Protein AF-A0A173S8C6-F1 (afdb_monomer)

Nearest PDB structures (foldseek):
  5m5c-assembly1_C  TM=3.390E-01  e=3.902E+00  Homo sapiens
  8bf4-assembly2_C  TM=3.052E-01  e=7.849E+00  Mus musculus

Radius of gyration: 13.94 Å; Cα contacts (8 Å, |Δi|>4): 113; chains: 1; bounding box: 47×26×24 Å

pLDDT: mean 76.19, std 19.08, range [35.97, 91.38]

Solvent-accessible surface area (backbone atoms only — not comparable to full-atom values): 4371 Å² total; per-residue (Å²): 132,89,76,80,74,75,76,76,72,76,81,72,66,58,62,43,73,57,97,42,29,38,25,45,52,87,70,48,78,33,86,51,72,48,50,85,64,37,71,42,68,86,49,72,49,59,30,81,89,77,73,44,73,41,67,58,41,28,51,62,50,37,77,52,82,81,80,126

Mean predicted aligned error: 9.4 Å

InterPro domains:
  IPR025957 Cysteine-rich KTR [PF14205] (21-63)

Structure (mmCIF, N/CA/C/O backbone):
data_AF-A0A173S8C6-F1
#
_entry.id   AF-A0A173S8C6-F1
#
loop_
_atom_site.group_PDB
_atom_site.id
_atom_site.type_symbol
_atom_site.label_atom_id
_atom_site.label_alt_id
_atom_site.label_comp_id
_atom_site.label_asym_id
_atom_sit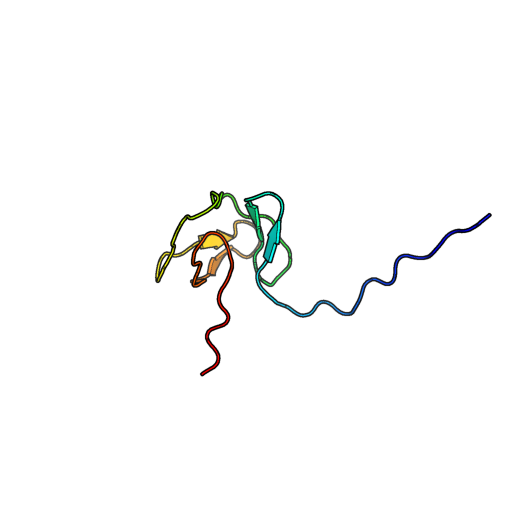e.label_entity_id
_atom_site.label_seq_id
_atom_site.pdbx_PDB_ins_code
_atom_site.Cartn_x
_atom_site.Cartn_y
_atom_site.Cartn_z
_atom_site.occupancy
_atom_site.B_iso_or_equiv
_atom_site.auth_seq_id
_atom_site.auth_comp_id
_atom_site.auth_asym_id
_atom_site.auth_atom_id
_atom_site.pdbx_PDB_model_num
ATOM 1 N N . MET A 1 1 ? 36.863 6.203 9.784 1.00 36.44 1 MET A N 1
ATOM 2 C CA . MET A 1 1 ? 35.703 6.695 9.013 1.00 36.44 1 MET A CA 1
ATOM 3 C C . MET A 1 1 ? 34.660 5.598 9.015 1.00 36.44 1 MET A C 1
ATOM 5 O O . MET A 1 1 ? 34.876 4.554 8.411 1.00 36.44 1 MET A O 1
ATOM 9 N N . CYS A 1 2 ? 33.607 5.794 9.801 1.00 35.97 2 CYS A N 1
ATOM 10 C CA . CYS A 1 2 ? 32.511 4.851 9.953 1.00 35.97 2 CYS A CA 1
ATOM 11 C C . CYS A 1 2 ? 31.744 4.771 8.632 1.00 35.97 2 CYS A C 1
ATOM 13 O O . CYS A 1 2 ? 31.086 5.729 8.242 1.00 35.97 2 CYS A O 1
ATOM 15 N N . THR A 1 3 ? 31.844 3.648 7.932 1.00 46.06 3 THR A N 1
ATOM 16 C CA . THR A 1 3 ? 30.829 3.270 6.948 1.00 46.06 3 THR A CA 1
ATOM 17 C C . THR A 1 3 ? 30.056 2.131 7.575 1.00 46.06 3 THR A C 1
ATOM 19 O O . THR A 1 3 ? 30.336 0.953 7.367 1.00 46.06 3 THR A O 1
ATOM 22 N N . GLU A 1 4 ? 29.121 2.506 8.446 1.00 43.91 4 GLU A N 1
ATOM 23 C CA . GLU A 1 4 ? 28.096 1.590 8.917 1.00 43.91 4 GLU A CA 1
ATOM 24 C C . GLU A 1 4 ? 27.315 1.151 7.684 1.00 43.91 4 GLU A C 1
ATOM 26 O O . GLU A 1 4 ? 26.485 1.868 7.124 1.00 43.91 4 GLU A O 1
ATOM 31 N N . ARG A 1 5 ? 27.689 -0.031 7.200 1.00 41.00 5 ARG A N 1
ATOM 32 C CA . ARG A 1 5 ? 26.962 -0.817 6.221 1.00 41.00 5 ARG A CA 1
ATOM 33 C C . ARG A 1 5 ? 25.601 -1.051 6.856 1.00 41.00 5 ARG A C 1
ATOM 35 O O . ARG A 1 5 ? 25.470 -1.946 7.683 1.00 41.00 5 ARG A O 1
ATOM 42 N N . LEU A 1 6 ? 24.638 -0.180 6.547 1.00 45.62 6 LEU A N 1
ATOM 43 C CA . LEU A 1 6 ? 23.260 -0.319 6.994 1.00 45.62 6 LEU A CA 1
ATOM 44 C C . LEU A 1 6 ? 22.835 -1.736 6.627 1.00 45.62 6 LEU A C 1
ATOM 46 O O . LEU A 1 6 ? 22.676 -2.073 5.451 1.00 45.62 6 LEU A O 1
ATOM 50 N N . GLN A 1 7 ? 22.763 -2.572 7.66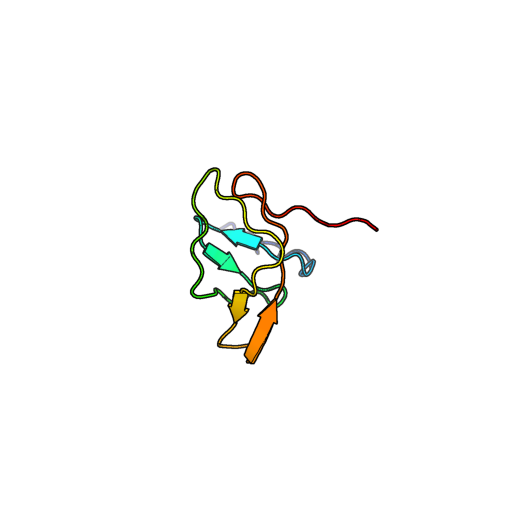1 1.00 41.09 7 GLN A N 1
ATOM 51 C CA . GLN A 1 7 ? 22.162 -3.886 7.654 1.00 41.09 7 GLN A CA 1
ATOM 52 C C . GLN A 1 7 ? 20.868 -3.727 6.855 1.00 41.09 7 GLN A C 1
ATOM 54 O O . GLN A 1 7 ? 19.984 -2.986 7.275 1.00 41.09 7 GLN A O 1
ATOM 59 N N . THR A 1 8 ? 20.764 -4.322 5.670 1.00 46.88 8 THR A N 1
ATOM 60 C CA . THR A 1 8 ? 19.450 -4.545 5.073 1.00 46.88 8 THR A CA 1
ATOM 61 C C . THR A 1 8 ? 18.925 -5.768 5.808 1.00 46.88 8 THR A C 1
ATOM 63 O O . THR A 1 8 ? 19.381 -6.876 5.514 1.00 46.88 8 THR A O 1
ATOM 66 N N . PRO A 1 9 ? 18.064 -5.628 6.837 1.00 40.97 9 PRO A N 1
ATOM 67 C CA . PRO A 1 9 ? 17.429 -6.802 7.387 1.00 40.97 9 PRO A CA 1
ATOM 68 C C . PRO A 1 9 ? 16.622 -7.427 6.253 1.00 40.97 9 PRO A C 1
ATOM 70 O O . PRO A 1 9 ? 15.865 -6.755 5.552 1.00 40.97 9 PRO A O 1
ATOM 73 N N . VAL A 1 10 ? 16.893 -8.711 6.047 1.00 40.50 10 VAL A N 1
ATOM 74 C CA . VAL A 1 10 ? 16.113 -9.693 5.299 1.00 40.50 10 VAL A CA 1
ATOM 75 C C . VAL A 1 10 ? 14.685 -9.191 5.089 1.00 40.50 10 VAL A C 1
ATOM 77 O O . VAL A 1 10 ? 13.958 -8.996 6.059 1.00 40.50 10 VAL A O 1
ATOM 80 N N . ILE A 1 11 ? 14.320 -8.935 3.830 1.00 45.12 11 ILE A N 1
ATOM 81 C CA . ILE A 1 11 ? 13.026 -8.389 3.405 1.00 45.12 11 ILE A CA 1
ATOM 82 C C . ILE A 1 11 ? 11.908 -9.287 3.954 1.00 45.12 11 ILE A C 1
ATOM 84 O O . ILE A 1 11 ? 11.499 -10.259 3.317 1.00 45.12 11 ILE A O 1
ATOM 88 N N . GLN A 1 12 ? 11.409 -8.974 5.149 1.00 41.72 12 GLN A N 1
ATOM 89 C CA . GLN A 1 12 ? 10.103 -9.420 5.599 1.00 41.72 12 GLN A CA 1
ATOM 90 C C . GLN A 1 12 ? 9.109 -8.756 4.647 1.00 41.72 12 GLN A C 1
ATOM 92 O O . GLN A 1 12 ? 9.000 -7.532 4.595 1.00 41.72 12 GLN A O 1
ATOM 97 N N . ARG A 1 13 ? 8.472 -9.574 3.803 1.00 49.88 13 ARG A N 1
ATOM 98 C CA . ARG A 1 13 ? 7.533 -9.180 2.741 1.00 49.88 13 ARG A CA 1
ATOM 99 C C . ARG A 1 13 ? 6.209 -8.679 3.329 1.00 49.88 13 ARG A C 1
ATOM 101 O O . ARG A 1 13 ? 5.150 -9.209 3.007 1.00 49.88 13 ARG A O 1
ATOM 108 N N . ASN A 1 14 ? 6.272 -7.668 4.183 1.00 57.50 14 ASN A N 1
ATOM 109 C CA . ASN A 1 14 ? 5.107 -7.004 4.733 1.00 57.50 14 ASN A CA 1
ATOM 110 C C . ASN A 1 14 ? 4.825 -5.774 3.876 1.00 57.50 14 ASN A C 1
ATOM 112 O O . ASN A 1 14 ? 5.702 -4.948 3.621 1.00 57.50 14 ASN A O 1
ATOM 116 N N . ASN A 1 15 ? 3.594 -5.678 3.378 1.00 68.31 15 ASN A N 1
ATOM 117 C CA . ASN A 1 15 ? 3.102 -4.475 2.717 1.00 68.31 15 ASN A CA 1
ATOM 118 C C . ASN A 1 15 ? 3.385 -3.285 3.650 1.00 68.31 15 ASN A C 1
ATOM 120 O O . ASN A 1 15 ? 3.193 -3.398 4.861 1.00 68.31 15 ASN A O 1
ATOM 124 N N . MET A 1 16 ? 3.833 -2.156 3.106 1.00 82.44 16 MET A N 1
ATOM 125 C CA . MET A 1 16 ? 4.313 -1.037 3.921 1.00 82.44 16 MET A CA 1
ATOM 126 C C . MET A 1 16 ? 3.660 0.269 3.477 1.00 82.44 16 MET A C 1
ATOM 128 O O . MET A 1 16 ? 3.444 0.487 2.288 1.00 82.44 16 MET A O 1
ATOM 132 N N . ILE A 1 17 ? 3.362 1.161 4.422 1.00 85.62 17 ILE A N 1
ATOM 133 C CA . ILE A 1 17 ? 2.994 2.549 4.123 1.00 85.62 17 ILE A CA 1
ATOM 134 C C . ILE A 1 17 ? 4.171 3.431 4.534 1.00 85.62 17 ILE A C 1
ATOM 136 O O . ILE A 1 17 ? 4.502 3.500 5.713 1.00 85.62 17 ILE A O 1
ATOM 140 N N . VAL A 1 18 ? 4.796 4.115 3.574 1.00 84.88 18 VAL A N 1
ATOM 141 C CA . VAL A 1 18 ? 5.926 5.028 3.824 1.00 84.88 18 VAL A CA 1
ATOM 142 C C . VAL A 1 18 ? 5.544 6.420 3.363 1.00 84.88 18 VAL A C 1
ATOM 144 O O . VAL A 1 18 ? 5.182 6.607 2.203 1.00 84.88 18 VAL A O 1
ATOM 147 N N . ASN A 1 19 ? 5.619 7.409 4.257 1.00 86.25 19 ASN A N 1
ATOM 148 C CA . ASN A 1 19 ? 5.259 8.804 3.963 1.00 86.25 19 ASN A CA 1
ATOM 149 C C . ASN A 1 19 ? 3.865 8.943 3.317 1.00 86.25 19 ASN A C 1
ATOM 151 O O . ASN A 1 19 ? 3.667 9.737 2.398 1.00 86.25 19 ASN A O 1
ATOM 155 N N . GLY A 1 20 ? 2.907 8.123 3.766 1.00 87.56 20 GLY A N 1
ATOM 156 C CA . GLY A 1 20 ? 1.549 8.081 3.220 1.00 87.56 20 GLY A CA 1
ATOM 157 C C . GLY A 1 20 ? 1.435 7.426 1.841 1.00 87.56 20 GLY A C 1
ATOM 158 O O . GLY A 1 20 ? 0.398 7.544 1.208 1.00 87.56 20 GLY A O 1
ATOM 159 N N . TRP A 1 21 ? 2.462 6.741 1.339 1.00 89.56 21 TRP A N 1
ATOM 160 C CA . TRP A 1 21 ? 2.394 5.971 0.096 1.00 89.56 21 TRP A CA 1
ATOM 161 C C . TRP A 1 21 ? 2.368 4.485 0.388 1.00 89.56 21 TRP A C 1
ATOM 163 O O . TRP A 1 21 ? 3.178 4.000 1.174 1.00 89.56 21 TRP A O 1
ATOM 173 N N . TYR A 1 22 ? 1.480 3.756 -0.282 1.00 88.94 22 TYR A N 1
ATOM 174 C CA . TYR A 1 22 ? 1.449 2.306 -0.171 1.00 88.94 22 TYR A CA 1
ATOM 175 C C . TYR A 1 22 ? 2.532 1.659 -1.045 1.00 88.94 22 TYR A C 1
ATOM 177 O O . TYR A 1 22 ? 2.641 1.940 -2.245 1.00 88.94 22 TYR A O 1
ATOM 185 N N . TYR A 1 23 ? 3.295 0.753 -0.446 1.00 90.12 23 TYR A N 1
ATOM 186 C CA . TYR A 1 23 ? 4.285 -0.100 -1.084 1.00 90.12 23 TYR A CA 1
ATOM 187 C C . TYR A 1 23 ? 3.767 -1.536 -1.100 1.00 90.12 23 TYR A C 1
ATOM 189 O O . TYR A 1 23 ? 3.330 -2.078 -0.083 1.00 90.12 23 TYR A O 1
ATOM 197 N N . CYS A 1 24 ? 3.816 -2.158 -2.276 1.00 88.19 24 CYS A N 1
ATOM 198 C CA . CYS A 1 24 ? 3.437 -3.560 -2.430 1.00 88.19 24 CYS A CA 1
ATOM 199 C C . CYS A 1 24 ? 4.410 -4.483 -1.661 1.00 88.19 24 CYS A C 1
ATOM 201 O O . CYS A 1 24 ? 5.535 -4.066 -1.384 1.00 88.19 24 CYS A O 1
ATOM 203 N N . PRO A 1 25 ? 4.047 -5.748 -1.376 1.00 84.81 25 PRO A N 1
ATOM 204 C CA . PRO A 1 25 ? 4.923 -6.682 -0.648 1.00 84.81 25 PRO A CA 1
ATOM 205 C C . PRO A 1 25 ? 6.247 -6.994 -1.359 1.00 84.81 25 PRO A C 1
ATOM 207 O O . PRO A 1 25 ? 7.165 -7.535 -0.751 1.00 84.81 25 PRO A O 1
ATOM 210 N N . ALA A 1 26 ? 6.355 -6.666 -2.651 1.00 83.88 26 ALA A N 1
ATOM 211 C CA . ALA A 1 26 ? 7.605 -6.740 -3.404 1.00 83.88 26 ALA A CA 1
ATOM 212 C C . ALA A 1 26 ? 8.500 -5.493 -3.234 1.00 83.88 26 ALA A C 1
ATOM 214 O O . ALA A 1 26 ? 9.575 -5.4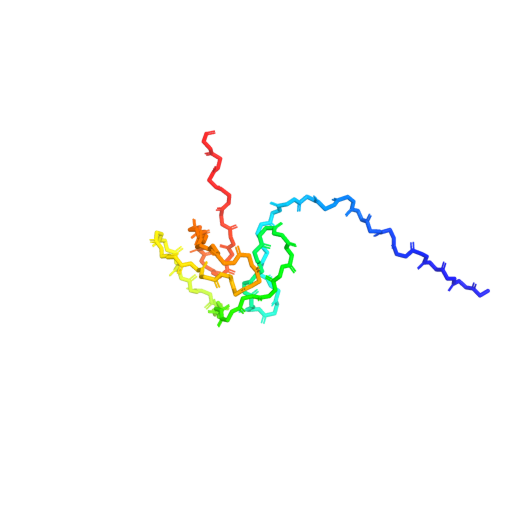39 -3.817 1.00 83.88 26 ALA A O 1
ATOM 215 N N . GLY A 1 27 ? 8.062 -4.479 -2.480 1.00 84.25 27 GLY A N 1
ATOM 216 C CA . GLY A 1 27 ? 8.821 -3.256 -2.208 1.00 84.25 27 GLY A CA 1
ATOM 217 C C . GLY A 1 27 ? 8.635 -2.123 -3.224 1.00 84.25 27 GLY A C 1
ATOM 218 O O . GLY A 1 27 ? 9.311 -1.105 -3.125 1.00 84.25 27 GLY A O 1
ATOM 219 N N . HIS A 1 28 ? 7.718 -2.240 -4.192 1.00 88.50 28 HIS A N 1
ATOM 220 C CA . HIS A 1 28 ? 7.460 -1.161 -5.157 1.00 88.50 28 HIS A CA 1
ATOM 221 C C . HIS A 1 28 ? 6.438 -0.153 -4.638 1.00 88.50 28 HIS A C 1
ATOM 223 O O . HIS A 1 28 ? 5.361 -0.541 -4.173 1.00 88.50 28 HIS A O 1
ATOM 229 N N . LYS A 1 29 ? 6.738 1.136 -4.825 1.00 87.81 29 LYS A N 1
ATOM 230 C CA . LYS A 1 29 ? 5.799 2.235 -4.592 1.00 87.81 29 LYS A CA 1
ATOM 231 C C . LYS A 1 29 ? 4.608 2.121 -5.544 1.00 87.81 29 LYS A C 1
ATOM 233 O O . LYS A 1 29 ? 4.779 1.999 -6.758 1.00 87.81 29 LYS A O 1
ATOM 238 N N . THR A 1 30 ? 3.399 2.184 -5.003 1.00 88.94 30 THR A N 1
ATOM 239 C CA . THR A 1 30 ? 2.167 2.240 -5.801 1.00 88.94 30 THR A CA 1
ATOM 240 C C . THR A 1 30 ? 1.693 3.681 -5.989 1.00 88.94 30 THR A C 1
ATOM 242 O O . THR A 1 30 ? 2.181 4.606 -5.341 1.00 88.94 30 THR A O 1
ATOM 245 N N . GLY A 1 31 ? 0.729 3.877 -6.893 1.00 86.94 31 GLY A N 1
ATOM 246 C CA . GLY A 1 31 ? 0.078 5.175 -7.092 1.00 86.94 31 GLY A CA 1
ATOM 247 C C . GLY A 1 31 ? -0.942 5.530 -6.007 1.00 86.94 31 GLY A C 1
ATOM 248 O O . GLY A 1 31 ? -1.492 6.625 -6.047 1.00 86.94 31 GLY A O 1
ATOM 249 N N . GLN A 1 32 ? -1.203 4.629 -5.053 1.00 88.94 32 GLN A N 1
ATOM 250 C CA . GLN A 1 32 ? -2.175 4.866 -3.995 1.00 88.94 32 GLN A CA 1
ATOM 251 C C . GLN A 1 32 ? -1.524 5.606 -2.824 1.00 88.94 32 GLN A C 1
ATOM 253 O O . GLN A 1 32 ? -0.598 5.101 -2.177 1.00 88.94 32 GLN A O 1
ATOM 258 N N . ARG A 1 33 ? -2.058 6.793 -2.533 1.00 91.00 33 ARG A N 1
ATOM 259 C CA . ARG A 1 33 ? -1.767 7.541 -1.311 1.00 91.00 33 ARG A CA 1
ATOM 260 C C . ARG A 1 33 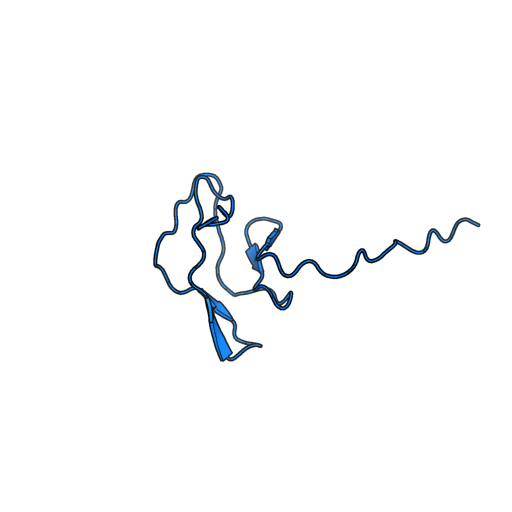? -2.767 7.146 -0.223 1.00 91.00 33 ARG A C 1
ATOM 262 O O . ARG A 1 33 ? -3.948 6.953 -0.505 1.00 91.00 33 ARG A O 1
ATOM 269 N N . ILE A 1 34 ? -2.272 7.011 0.997 1.00 89.38 34 ILE A N 1
ATOM 270 C CA . ILE A 1 34 ? -3.013 6.701 2.213 1.00 89.38 34 ILE A CA 1
ATOM 271 C C . ILE A 1 34 ? -2.870 7.900 3.143 1.00 89.38 34 ILE A C 1
ATOM 273 O O . ILE A 1 34 ? -1.756 8.246 3.549 1.00 89.38 34 ILE A O 1
ATOM 277 N N . GLU A 1 35 ? -3.981 8.555 3.460 1.00 88.88 35 GLU A N 1
ATOM 278 C CA . GLU A 1 35 ? -3.973 9.659 4.414 1.00 88.88 35 GLU A CA 1
ATOM 279 C C . GLU A 1 35 ? -4.009 9.143 5.853 1.00 88.88 35 GLU A C 1
ATOM 281 O O . GLU A 1 35 ? -4.379 7.997 6.134 1.00 88.88 35 GLU A O 1
ATOM 286 N N . LYS A 1 36 ? -3.610 10.009 6.790 1.00 82.25 36 LYS A N 1
ATOM 2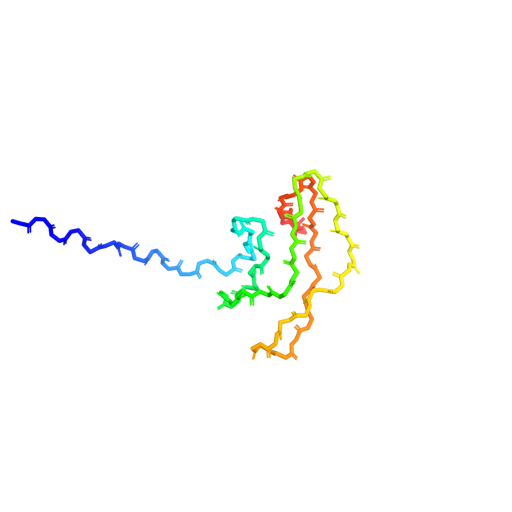87 C CA . LYS A 1 36 ? -3.756 9.720 8.219 1.00 82.25 36 LYS A CA 1
ATOM 288 C C . LYS A 1 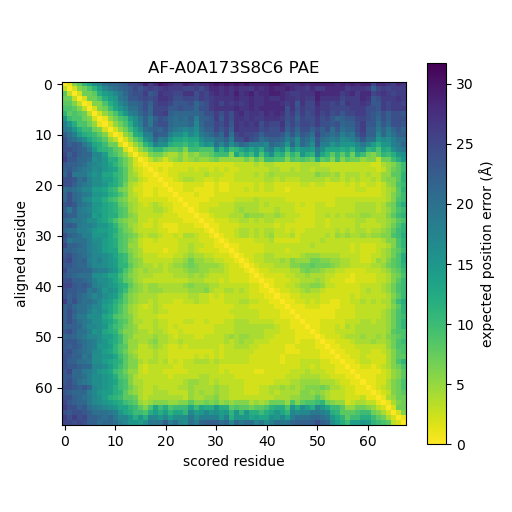36 ? -5.244 9.502 8.510 1.00 82.25 36 LYS A C 1
ATOM 290 O O . LYS A 1 36 ? -6.074 10.244 7.997 1.00 82.25 36 LYS A O 1
ATOM 295 N N . ASN A 1 37 ? -5.570 8.487 9.307 1.00 87.12 37 ASN A N 1
ATOM 296 C CA . ASN A 1 37 ? -6.944 8.115 9.671 1.00 87.12 37 ASN A CA 1
ATOM 297 C C . ASN A 1 37 ? -7.822 7.582 8.515 1.00 87.12 37 ASN A C 1
ATOM 299 O O . ASN A 1 37 ? -9.019 7.384 8.696 1.00 87.12 37 ASN A O 1
ATOM 303 N N . SER A 1 38 ? -7.253 7.321 7.331 1.00 86.81 38 SER A N 1
ATOM 304 C CA . SER A 1 38 ? -7.985 6.648 6.251 1.00 86.81 38 SER A CA 1
ATOM 305 C C . SER A 1 38 ? -8.181 5.163 6.544 1.00 86.81 38 SER A C 1
ATOM 307 O O . SER A 1 38 ? -7.260 4.484 7.009 1.00 86.81 38 SER A O 1
ATOM 309 N N . ASN A 1 39 ? -9.358 4.654 6.184 1.00 89.75 39 ASN A N 1
ATOM 310 C CA . ASN A 1 39 ? -9.699 3.238 6.248 1.00 89.75 39 ASN A CA 1
ATOM 311 C C . ASN A 1 39 ? -9.894 2.700 4.827 1.00 89.75 39 ASN A C 1
ATOM 313 O O . ASN A 1 39 ? -10.621 3.292 4.032 1.00 89.75 39 ASN A O 1
ATOM 317 N N . ILE A 1 40 ? -9.230 1.592 4.507 1.00 88.00 40 ILE A N 1
ATOM 318 C CA . ILE A 1 40 ? -9.362 0.888 3.232 1.00 88.00 40 ILE A CA 1
ATOM 319 C C . ILE A 1 40 ? -9.523 -0.592 3.542 1.00 88.00 40 ILE A C 1
ATOM 321 O O . ILE A 1 40 ? -8.620 -1.226 4.085 1.00 88.00 40 ILE A O 1
ATOM 325 N N . GLU A 1 41 ? -10.668 -1.147 3.175 1.00 87.62 41 GLU A N 1
ATOM 326 C CA . GLU A 1 41 ? -10.971 -2.562 3.342 1.00 87.62 41 GLU A CA 1
ATOM 327 C C . GLU A 1 41 ? -11.513 -3.100 2.025 1.00 87.62 41 GLU A C 1
ATOM 329 O O . GLU A 1 41 ? -12.338 -2.459 1.381 1.00 87.62 41 GLU A O 1
ATOM 334 N N . ASN A 1 42 ? -11.024 -4.269 1.611 1.00 85.88 42 ASN A N 1
ATOM 335 C CA . ASN A 1 42 ? -11.462 -4.958 0.396 1.00 85.88 42 ASN A CA 1
ATOM 336 C C . ASN A 1 42 ? -11.326 -4.152 -0.921 1.00 85.88 42 ASN A C 1
ATOM 338 O O . ASN A 1 42 ? -11.871 -4.546 -1.950 1.00 85.88 42 ASN A O 1
ATOM 342 N N . THR A 1 43 ? -10.560 -3.057 -0.918 1.00 87.62 43 THR A N 1
ATOM 343 C CA . THR A 1 43 ? -10.278 -2.250 -2.113 1.00 87.62 43 THR A CA 1
ATOM 344 C C . THR A 1 43 ? -8.963 -2.690 -2.761 1.00 87.62 43 THR A C 1
ATOM 346 O O . THR A 1 43 ? -7.932 -2.741 -2.080 1.00 87.62 43 THR A O 1
ATOM 349 N N . PRO A 1 44 ? -8.945 -2.967 -4.077 1.00 90.06 44 PRO A N 1
ATOM 350 C CA . PRO A 1 44 ? -7.723 -3.339 -4.774 1.00 90.06 44 PRO A CA 1
ATOM 351 C C . PRO A 1 44 ? -6.776 -2.144 -4.932 1.00 90.06 44 PRO A C 1
ATOM 353 O O . PRO A 1 44 ? -7.110 -1.142 -5.561 1.00 90.06 44 PRO A O 1
ATOM 356 N N . ILE A 1 45 ? -5.541 -2.288 -4.453 1.00 90.00 45 ILE A N 1
ATOM 357 C CA . ILE A 1 45 ? -4.424 -1.399 -4.777 1.00 90.00 45 ILE A CA 1
ATOM 358 C C . ILE A 1 45 ? -3.585 -2.038 -5.881 1.00 90.00 45 ILE A C 1
ATOM 360 O O . ILE A 1 45 ? -2.952 -3.082 -5.694 1.00 90.00 45 ILE A O 1
ATOM 364 N N . TRP A 1 46 ? -3.559 -1.392 -7.046 1.00 91.00 46 TRP A N 1
ATOM 365 C CA . TRP A 1 46 ? -2.800 -1.864 -8.200 1.00 91.00 46 TRP A CA 1
ATOM 366 C C . TRP A 1 46 ? -1.320 -1.473 -8.128 1.00 91.00 46 TRP A C 1
ATOM 368 O O . TRP A 1 46 ? -0.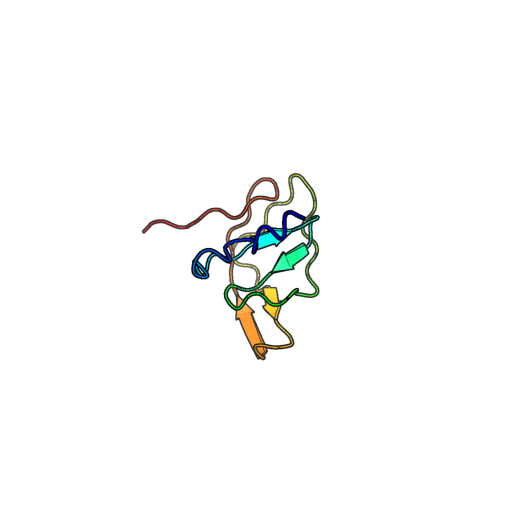966 -0.302 -7.957 1.00 91.00 46 TRP A O 1
ATOM 378 N N . CYS A 1 47 ? -0.435 -2.446 -8.344 1.00 90.56 47 CYS A N 1
ATOM 379 C CA . CYS A 1 47 ? 0.989 -2.201 -8.546 1.00 90.56 47 CYS A CA 1
ATOM 380 C C . CYS A 1 47 ? 1.334 -2.263 -10.040 1.00 90.56 47 CYS A C 1
ATOM 382 O O . CYS A 1 47 ? 1.236 -3.325 -10.656 1.00 90.56 47 CYS A O 1
ATOM 384 N N . LYS A 1 48 ? 1.809 -1.147 -10.614 1.00 89.38 48 LYS A N 1
ATOM 385 C CA . LYS A 1 48 ? 2.230 -1.076 -12.028 1.00 89.38 48 LYS A CA 1
ATOM 386 C C . LYS A 1 48 ? 3.413 -2.000 -12.348 1.00 89.38 48 LYS A C 1
ATOM 388 O O . LYS A 1 48 ? 3.441 -2.580 -13.427 1.00 89.38 48 LYS A O 1
ATOM 393 N N . HIS A 1 49 ? 4.350 -2.167 -11.410 1.00 89.38 49 HIS A N 1
ATOM 394 C CA . HIS A 1 49 ? 5.533 -3.020 -11.587 1.00 89.38 49 HIS A CA 1
ATOM 395 C C . HIS A 1 49 ? 5.182 -4.509 -11.541 1.00 89.38 49 HIS A C 1
ATOM 397 O O . HIS A 1 49 ? 5.616 -5.277 -12.391 1.00 89.38 49 HIS A O 1
ATOM 403 N N . CYS A 1 50 ? 4.358 -4.915 -10.571 1.00 88.06 50 CYS A N 1
ATOM 404 C CA . CYS A 1 50 ? 3.961 -6.314 -10.406 1.00 88.06 50 CYS A CA 1
ATOM 405 C C . CYS A 1 50 ? 2.803 -6.725 -11.324 1.00 88.06 50 CYS A C 1
ATOM 407 O O . CYS A 1 50 ? 2.507 -7.912 -11.406 1.00 88.06 50 CYS A O 1
ATOM 409 N N . LYS A 1 51 ? 2.122 -5.757 -11.959 1.00 91.38 51 LYS A N 1
ATOM 410 C CA . LYS A 1 51 ? 0.905 -5.962 -12.763 1.00 91.38 51 LYS A CA 1
ATOM 411 C C . LYS A 1 51 ? -0.140 -6.813 -12.022 1.00 91.38 51 LYS A C 1
ATOM 413 O O . LYS A 1 51 ? -0.751 -7.711 -12.594 1.00 91.38 51 LYS A O 1
ATOM 418 N N . LYS A 1 52 ? -0.298 -6.551 -10.719 1.00 89.94 52 LYS A N 1
ATOM 419 C CA . LYS A 1 52 ? -1.170 -7.301 -9.808 1.00 89.94 52 LYS A CA 1
ATOM 420 C C . LYS A 1 52 ? -1.881 -6.360 -8.836 1.00 89.94 52 LYS A C 1
ATOM 422 O O . LYS A 1 52 ? -1.304 -5.360 -8.397 1.00 89.94 52 LYS A O 1
ATOM 427 N N . ALA A 1 53 ? -3.116 -6.718 -8.488 1.00 89.44 53 ALA A N 1
ATOM 428 C CA . ALA A 1 53 ? -3.892 -6.084 -7.431 1.00 89.44 53 ALA A CA 1
ATOM 429 C C . ALA A 1 53 ? -3.587 -6.722 -6.067 1.00 89.44 53 ALA A C 1
ATOM 431 O O . ALA A 1 53 ? -3.537 -7.948 -5.936 1.00 89.44 53 ALA A O 1
ATOM 432 N N . TYR A 1 54 ? -3.411 -5.881 -5.054 1.00 88.50 54 TYR A N 1
ATOM 433 C CA . TYR A 1 54 ? -3.295 -6.278 -3.655 1.00 88.50 54 TYR A CA 1
ATOM 434 C C . TYR A 1 54 ? -4.503 -5.757 -2.885 1.00 88.50 54 TYR A C 1
ATOM 436 O O . TYR A 1 54 ? -4.940 -4.642 -3.138 1.00 88.50 54 TYR A O 1
ATOM 444 N N . TYR A 1 55 ? -5.001 -6.533 -1.928 1.00 89.00 55 TYR A N 1
ATOM 445 C CA . TYR A 1 55 ? -6.160 -6.170 -1.108 1.00 89.00 55 TYR A CA 1
ATOM 446 C C . TYR A 1 55 ? -5.724 -6.001 0.353 1.00 89.00 55 TYR A C 1
ATOM 448 O O . TYR A 1 55 ? -5.972 -6.887 1.171 1.00 89.00 55 TYR A O 1
ATOM 456 N N . PRO A 1 56 ? -4.970 -4.938 0.688 1.00 86.81 56 PRO A N 1
ATOM 457 C CA . PRO A 1 56 ? -4.578 -4.698 2.067 1.00 86.81 56 PRO A CA 1
ATOM 458 C C . PRO A 1 56 ? -5.782 -4.252 2.899 1.00 86.81 56 PRO A C 1
ATOM 460 O O . PRO A 1 56 ? -6.678 -3.570 2.403 1.00 86.81 56 PRO A O 1
ATOM 463 N N . VAL A 1 57 ? -5.754 -4.586 4.186 1.00 89.62 57 VAL A N 1
ATOM 464 C CA . VAL A 1 57 ? -6.639 -3.984 5.184 1.00 89.62 57 VAL A CA 1
ATOM 465 C C . VAL A 1 57 ? -5.865 -2.858 5.847 1.00 89.62 57 VAL A C 1
ATOM 467 O O . VAL A 1 57 ? -4.846 -3.089 6.498 1.00 89.62 57 VAL A O 1
ATOM 470 N N . ILE A 1 58 ? -6.322 -1.630 5.647 1.00 89.00 58 ILE A N 1
ATOM 471 C CA . ILE A 1 58 ? -5.732 -0.425 6.221 1.00 89.00 58 ILE A CA 1
ATOM 472 C C . ILE A 1 58 ? -6.765 0.177 7.160 1.00 89.00 58 ILE A C 1
ATOM 474 O O . ILE A 1 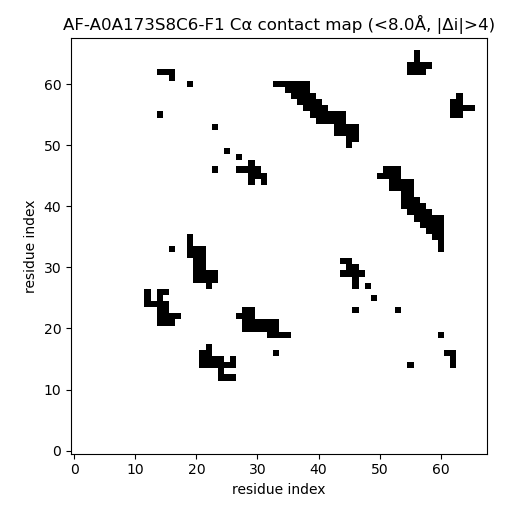58 ? -7.874 0.490 6.734 1.00 89.00 58 ILE A O 1
ATOM 478 N N . LYS A 1 59 ? -6.395 0.351 8.428 1.00 88.81 59 LYS A N 1
ATOM 479 C CA . LYS A 1 59 ? -7.200 1.067 9.419 1.00 88.81 59 LYS A CA 1
ATOM 480 C C . LYS A 1 59 ? -6.376 2.173 10.054 1.00 88.81 59 LYS A C 1
ATOM 482 O O . LYS A 1 59 ? -5.204 1.961 10.364 1.00 88.81 59 LYS A O 1
ATOM 487 N N . ASP A 1 60 ? -6.971 3.345 10.215 1.00 86.75 60 ASP A N 1
ATOM 488 C CA . ASP A 1 60 ? -6.322 4.536 10.771 1.00 86.75 60 ASP A CA 1
ATOM 489 C C . ASP A 1 60 ? -4.998 4.907 10.064 1.00 86.75 60 ASP A C 1
ATOM 491 O O . ASP A 1 60 ? -4.034 5.371 10.677 1.00 86.75 60 ASP A O 1
ATOM 495 N N . GLY A 1 61 ? -4.913 4.661 8.752 1.00 83.56 61 GLY A N 1
ATOM 496 C CA . GLY A 1 61 ? -3.693 4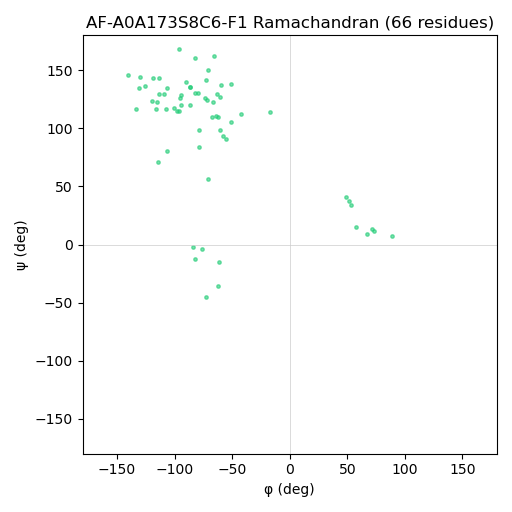.861 7.963 1.00 83.56 61 GLY A CA 1
ATOM 497 C C . GLY A 1 61 ? -2.564 3.853 8.237 1.00 83.56 61 GLY A C 1
ATOM 498 O O . GLY A 1 61 ? -1.432 4.081 7.807 1.00 83.56 61 GLY A O 1
ATOM 499 N N . LYS A 1 62 ? -2.839 2.743 8.934 1.00 84.69 62 LYS A N 1
ATOM 500 C CA . LYS A 1 62 ? -1.892 1.652 9.219 1.00 84.69 62 LYS A CA 1
ATOM 501 C C . LYS A 1 62 ? -2.382 0.338 8.621 1.00 84.69 62 LYS A C 1
ATOM 503 O O . LYS A 1 62 ? -3.574 0.047 8.633 1.00 84.69 62 LYS A O 1
ATOM 508 N N . ILE A 1 63 ? -1.462 -0.479 8.117 1.00 84.19 63 ILE A N 1
ATOM 509 C CA . ILE A 1 63 ? -1.795 -1.818 7.617 1.00 84.19 63 ILE A CA 1
ATOM 510 C C . ILE A 1 63 ? -2.081 -2.717 8.819 1.00 84.19 63 ILE A C 1
ATOM 512 O O . ILE A 1 63 ? -1.250 -2.820 9.720 1.00 84.19 63 ILE A O 1
ATOM 516 N N . LYS A 1 64 ? -3.248 -3.360 8.834 1.00 81.31 64 LYS A N 1
ATOM 517 C CA . LYS A 1 64 ? -3.539 -4.452 9.760 1.00 81.31 64 LYS A CA 1
ATOM 518 C C . LYS A 1 64 ? -3.220 -5.769 9.070 1.00 81.31 64 LYS A C 1
ATOM 520 O O . LYS A 1 64 ? -3.794 -6.087 8.030 1.00 81.31 64 LYS A O 1
ATOM 525 N N . GLU A 1 65 ? -2.304 -6.529 9.655 1.00 66.25 65 GLU A N 1
ATOM 526 C CA . GLU A 1 65 ? -2.112 -7.923 9.277 1.00 66.25 65 GLU A CA 1
ATOM 527 C C . GLU A 1 65 ? -3.368 -8.696 9.680 1.00 66.25 65 GLU A C 1
ATOM 529 O O . GLU A 1 65 ? -3.793 -8.665 10.836 1.00 66.25 65 GLU A O 1
ATOM 534 N N . ILE A 1 66 ? -4.000 -9.353 8.710 1.00 56.16 66 ILE A N 1
ATOM 535 C CA . ILE A 1 66 ? -5.065 -10.308 8.995 1.00 56.16 66 ILE A CA 1
ATOM 536 C C . ILE A 1 66 ? -4.353 -11.590 9.431 1.00 56.16 66 ILE A C 1
ATOM 538 O O . ILE A 1 66 ? -4.076 -12.463 8.609 1.00 56.16 66 ILE A O 1
ATOM 542 N N . THR A 1 67 ? -3.979 -11.687 10.704 1.00 45.28 67 THR A N 1
ATOM 543 C CA . THR A 1 67 ? -3.687 -12.991 11.306 1.00 45.28 67 THR A CA 1
ATOM 544 C C . THR A 1 67 ? -4.978 -13.797 11.245 1.00 45.28 67 THR A C 1
ATOM 546 O O . THR A 1 67 ? -5.964 -13.426 11.882 1.00 45.28 67 THR A O 1
ATOM 549 N N . LYS A 1 68 ? -4.988 -14.819 10.386 1.00 38.56 68 LYS A N 1
ATOM 550 C CA . LYS A 1 68 ? -5.979 -15.893 10.434 1.00 38.56 68 LYS A CA 1
ATOM 551 C C . LYS A 1 68 ? -5.769 -16.732 11.683 1.00 38.56 68 LYS A C 1
ATOM 553 O O . LYS A 1 68 ? -4.587 -16.906 12.053 1.00 38.56 68 LYS A O 1
#

Secondary structure (DSSP, 8-state):
---------------EEETTEEE-TTSPEEEEE--TT--B-S--EEETTTTEEE--EEETTEEEP---

Foldseek 3Di:
DDPPPPPPPDLPLDFDQDPQFTAHSVGDTFPDGHDAQDFFAQDWGADPVVRDTDGFGAGRSHTDDPPD

Organism: NCBI:txid88431

Sequence (68 aa):
MCTERLQTPVIQRNNMIVNGWYYCPAGHKTGQRIEKNSNIENTPIWCKHCKKAYYPVIKDGKIKEITK